Protein AF-A0A932P0U2-F1 (afdb_monomer)

Mean predicted aligned error: 16.72 Å

pLDDT: mean 75.33, std 18.69, range [47.56, 98.19]

Foldseek 3Di:
DDDPPPPPPPDPPLCVDPVNVVVVVVVVLVPDDPVVVVVVVVVVVVVVVVVVPDPPPPPDPDDDPDDDPPDPPPPPPPDDD

Solvent-accessible sur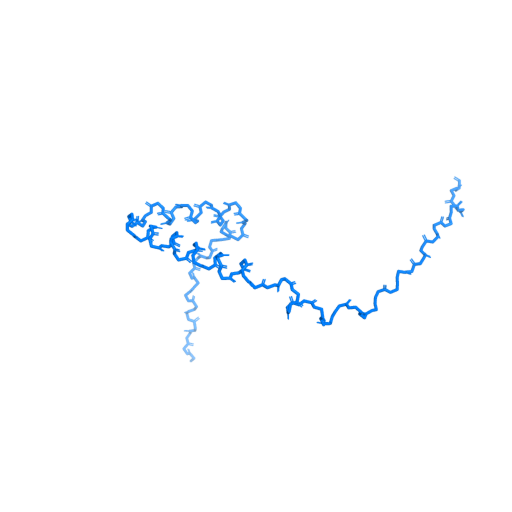face area (backbone atoms only — not comparable to full-atom values): 5581 Å² total; per-residue (Å²): 132,86,79,82,79,71,81,72,67,83,74,66,69,60,50,78,38,73,69,36,38,52,51,52,49,52,58,55,56,74,68,52,57,68,68,61,55,51,52,54,52,53,53,51,50,53,50,52,52,55,55,69,72,47,71,92,78,82,80,81,91,79,88,77,93,75,84,82,77,78,76,85,78,77,79,77,90,79,84,82,133

Secondary structure (DSSP, 8-state):
------------GGGGSHHHHHHHHHHHHTTS-HHHHHHHHHHHHHHHHHHH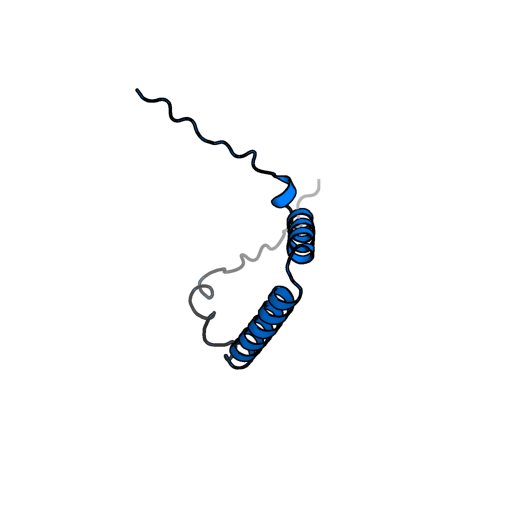HS-TTSSS-SSSSS---------------

Structure (mmCIF, N/CA/C/O backbone):
data_AF-A0A932P0U2-F1
#
_entry.id   AF-A0A932P0U2-F1
#
loop_
_atom_site.group_PDB
_atom_site.id
_atom_site.type_symbol
_atom_site.label_atom_id
_atom_site.label_alt_id
_atom_site.label_comp_id
_atom_site.label_asym_id
_atom_site.label_entity_id
_atom_site.label_seq_id
_atom_site.pdbx_PDB_ins_code
_atom_site.Cartn_x
_atom_site.Cartn_y
_atom_site.Cartn_z
_atom_site.occupancy
_atom_site.B_iso_or_equiv
_atom_site.auth_seq_id
_atom_site.auth_comp_id
_atom_site.auth_asym_id
_atom_site.auth_atom_id
_atom_site.pdbx_PDB_model_num
ATOM 1 N N . MET A 1 1 ? 9.718 -42.113 -14.017 1.00 47.84 1 MET A N 1
ATOM 2 C CA . MET A 1 1 ? 9.532 -41.092 -12.969 1.00 47.84 1 MET A CA 1
ATOM 3 C C . MET A 1 1 ? 9.740 -39.750 -13.641 1.00 47.84 1 MET A C 1
ATOM 5 O O . MET A 1 1 ? 10.819 -39.591 -14.197 1.00 47.84 1 MET A O 1
ATOM 9 N N . PRO A 1 2 ? 8.738 -38.862 -13.729 1.00 53.62 2 PRO A N 1
ATOM 10 C CA . PRO A 1 2 ? 8.976 -37.518 -14.237 1.00 53.62 2 PRO A CA 1
ATOM 11 C C . PRO A 1 2 ? 9.792 -36.752 -13.191 1.00 53.62 2 PRO A C 1
ATOM 13 O O . PRO A 1 2 ? 9.498 -36.833 -11.997 1.00 53.62 2 PRO A O 1
ATOM 16 N N . GLU A 1 3 ? 10.859 -36.095 -13.631 1.00 58.28 3 GLU A N 1
ATOM 17 C CA . GLU A 1 3 ? 11.708 -35.296 -12.756 1.00 58.28 3 GLU A CA 1
ATOM 18 C C . GLU A 1 3 ? 10.946 -34.030 -12.356 1.00 58.28 3 GLU A C 1
ATOM 20 O O . GLU A 1 3 ? 10.380 -33.331 -13.194 1.00 58.28 3 GLU A O 1
ATOM 25 N N . ASN A 1 4 ? 10.853 -33.793 -11.049 1.00 61.28 4 ASN A N 1
ATOM 26 C CA . ASN A 1 4 ? 10.261 -32.590 -10.490 1.00 61.28 4 ASN A CA 1
ATOM 27 C C . ASN A 1 4 ? 11.277 -31.460 -10.679 1.00 61.28 4 ASN A C 1
ATOM 29 O O . ASN A 1 4 ? 12.112 -31.232 -9.803 1.00 61.28 4 ASN A O 1
ATOM 33 N N . GLU A 1 5 ? 11.255 -30.813 -11.844 1.00 61.25 5 GLU A N 1
ATOM 34 C CA . GLU A 1 5 ? 11.981 -29.568 -12.087 1.00 61.25 5 GLU A CA 1
ATOM 35 C C . GLU A 1 5 ? 11.369 -28.500 -11.180 1.00 61.25 5 GLU A C 1
ATOM 37 O O . GLU A 1 5 ? 10.416 -27.806 -11.526 1.00 61.25 5 GLU A O 1
ATOM 42 N N . SER A 1 6 ? 11.868 -28.421 -9.948 1.00 57.81 6 SER A N 1
ATOM 43 C CA . SER A 1 6 ? 11.550 -27.311 -9.071 1.00 57.81 6 SER A CA 1
ATOM 44 C C . SER A 1 6 ? 12.112 -26.063 -9.734 1.00 57.81 6 SER A C 1
ATOM 46 O O . SER A 1 6 ? 13.329 -25.879 -9.749 1.00 57.81 6 SER A O 1
ATOM 48 N N . GLU A 1 7 ? 11.236 -25.229 -10.289 1.00 62.41 7 GLU A N 1
ATOM 49 C CA . GLU A 1 7 ? 11.526 -23.847 -10.653 1.00 62.41 7 GLU A CA 1
ATOM 50 C C . GLU A 1 7 ? 11.995 -23.117 -9.389 1.00 62.41 7 GLU A C 1
ATOM 52 O O . GLU A 1 7 ? 11.232 -22.441 -8.696 1.00 62.41 7 GLU A O 1
ATOM 57 N N . THR A 1 8 ? 13.262 -23.291 -9.022 1.00 58.56 8 THR A N 1
ATOM 58 C CA . THR A 1 8 ? 13.900 -22.516 -7.968 1.00 58.56 8 THR A CA 1
ATOM 59 C C . THR A 1 8 ? 14.127 -21.134 -8.546 1.00 58.56 8 THR A C 1
ATOM 61 O O . THR A 1 8 ? 15.217 -20.802 -9.007 1.00 58.56 8 THR A O 1
ATOM 64 N N . THR A 1 9 ? 13.049 -20.350 -8.579 1.00 68.38 9 THR A N 1
ATOM 65 C CA . THR A 1 9 ? 13.128 -18.903 -8.726 1.00 68.38 9 THR A CA 1
ATOM 66 C C . THR A 1 9 ? 14.116 -18.449 -7.665 1.00 68.38 9 THR A C 1
ATOM 68 O O . THR A 1 9 ? 13.879 -18.680 -6.478 1.00 68.38 9 THR A O 1
ATOM 71 N N . ASP A 1 10 ? 15.255 -17.921 -8.106 1.00 76.12 10 ASP A N 1
ATOM 72 C CA . ASP A 1 10 ? 16.364 -17.537 -7.240 1.00 76.12 10 ASP A CA 1
ATOM 73 C C . ASP A 1 10 ? 15.828 -16.559 -6.183 1.00 76.12 10 ASP A C 1
ATOM 75 O O . ASP A 1 10 ? 15.427 -15.431 -6.487 1.00 76.12 10 ASP A O 1
ATOM 79 N N . PHE A 1 11 ? 15.656 -17.055 -4.958 1.00 71.81 11 PHE A N 1
ATOM 80 C CA . PHE A 1 11 ? 14.941 -16.335 -3.915 1.00 71.81 11 PHE A CA 1
ATOM 81 C C . PHE A 1 11 ? 15.903 -15.336 -3.282 1.00 71.81 11 PHE A C 1
ATOM 83 O O . PHE A 1 11 ? 16.849 -15.724 -2.592 1.00 71.81 11 PHE A O 1
ATOM 90 N N . ASP A 1 12 ? 15.677 -14.042 -3.524 1.00 74.69 12 ASP A N 1
ATOM 91 C CA . ASP A 1 12 ? 16.573 -13.001 -3.026 1.00 74.69 12 ASP A CA 1
ATOM 92 C C . ASP A 1 12 ? 16.432 -12.819 -1.507 1.00 74.69 12 ASP A C 1
ATOM 94 O O . ASP A 1 12 ? 15.603 -12.056 -1.001 1.00 74.69 12 ASP A O 1
ATOM 98 N N . TRP A 1 13 ? 17.317 -13.488 -0.772 1.00 76.56 13 TRP A N 1
ATOM 99 C CA . TRP A 1 13 ? 17.457 -13.380 0.678 1.00 76.56 13 TRP A CA 1
ATOM 100 C C . TRP A 1 13 ? 17.761 -11.956 1.172 1.00 76.56 13 TRP A C 1
ATOM 102 O O . TRP A 1 13 ? 17.633 -11.678 2.362 1.00 76.56 13 TRP A O 1
ATOM 112 N N . ARG A 1 14 ? 18.124 -10.997 0.309 1.00 72.44 14 ARG A N 1
ATOM 113 C CA . ARG A 1 14 ? 18.286 -9.592 0.725 1.00 72.44 14 ARG A CA 1
ATOM 114 C C . ARG A 1 14 ? 16.945 -8.942 1.067 1.00 72.44 14 ARG A C 1
ATOM 116 O O . ARG A 1 14 ? 16.909 -8.068 1.937 1.00 72.44 14 ARG A O 1
ATOM 123 N N . LEU A 1 15 ? 15.848 -9.406 0.461 1.00 76.19 15 LEU A N 1
ATOM 124 C CA . LEU A 1 15 ? 14.483 -8.927 0.710 1.00 76.19 15 LEU A CA 1
ATOM 125 C C . LEU A 1 15 ? 13.886 -9.427 2.029 1.00 76.19 15 LEU A C 1
ATOM 127 O O . LEU A 1 15 ? 12.856 -8.916 2.457 1.00 76.19 15 LEU A O 1
ATOM 131 N N . THR A 1 16 ? 14.529 -10.386 2.699 1.00 83.88 16 THR A N 1
ATOM 132 C CA . THR A 1 16 ? 14.058 -10.899 3.996 1.00 83.88 16 THR A CA 1
ATOM 133 C C . THR A 1 16 ? 14.543 -10.061 5.178 1.00 83.88 16 THR A C 1
ATOM 135 O O . THR A 1 16 ? 14.200 -10.345 6.323 1.00 83.88 16 THR A O 1
ATOM 138 N N . SER A 1 17 ? 15.352 -9.031 4.923 1.00 89.50 17 SER A N 1
ATOM 139 C CA . SER A 1 17 ? 15.710 -8.023 5.918 1.00 89.50 17 SER A CA 1
ATOM 140 C C . SER A 1 17 ? 14.720 -6.858 5.884 1.00 89.50 17 SER A C 1
ATOM 142 O O . SER A 1 17 ? 14.200 -6.518 4.823 1.00 89.50 17 SER A O 1
ATOM 144 N N . PHE A 1 18 ? 14.499 -6.193 7.023 1.00 89.69 18 PHE A N 1
ATOM 145 C CA . PHE A 1 18 ? 13.635 -5.005 7.080 1.00 89.69 18 PHE A CA 1
ATOM 146 C C . PHE A 1 18 ? 14.088 -3.913 6.099 1.00 89.69 18 PHE A C 1
ATOM 148 O O . PHE A 1 18 ? 13.286 -3.384 5.334 1.00 89.69 18 PHE A O 1
ATOM 155 N N . GLU A 1 19 ? 15.387 -3.606 6.084 1.00 91.00 19 GLU A N 1
ATOM 156 C CA . GLU A 1 19 ? 15.947 -2.581 5.199 1.00 91.00 19 GLU A CA 1
ATOM 157 C C . GLU A 1 19 ? 15.844 -2.983 3.719 1.00 91.00 19 GLU A C 1
ATOM 159 O O . GLU A 1 19 ? 15.548 -2.144 2.867 1.00 91.00 19 GLU A O 1
ATOM 164 N N . GLY A 1 20 ? 16.027 -4.268 3.403 1.00 90.88 20 GLY A N 1
ATOM 165 C CA . GLY A 1 20 ? 15.834 -4.794 2.052 1.00 90.88 20 GLY A CA 1
ATOM 166 C C . GLY A 1 20 ? 14.382 -4.703 1.589 1.00 90.88 20 GLY A C 1
ATOM 167 O O . GLY A 1 20 ? 14.119 -4.160 0.516 1.00 90.88 20 GLY A O 1
ATOM 168 N N . ALA A 1 21 ? 13.435 -5.142 2.423 1.00 90.19 21 ALA A N 1
ATOM 169 C CA . ALA A 1 21 ? 12.004 -5.033 2.151 1.00 90.19 21 ALA A CA 1
ATOM 170 C C . ALA A 1 21 ? 11.573 -3.570 1.965 1.00 90.19 21 ALA A C 1
ATOM 172 O O . ALA A 1 21 ? 10.870 -3.249 1.008 1.00 90.19 21 ALA A O 1
ATOM 173 N N . ARG A 1 22 ? 12.063 -2.660 2.818 1.00 91.69 22 ARG A N 1
ATOM 174 C CA . ARG A 1 22 ? 11.789 -1.220 2.721 1.00 91.69 22 ARG A CA 1
ATOM 175 C C . ARG A 1 22 ? 12.279 -0.629 1.397 1.00 91.69 22 ARG A C 1
ATOM 177 O O . ARG A 1 22 ? 11.544 0.116 0.750 1.00 91.69 22 ARG A O 1
ATOM 184 N N . ARG A 1 23 ? 13.508 -0.944 0.973 1.00 92.69 23 ARG A N 1
ATOM 185 C CA . ARG A 1 23 ? 14.063 -0.463 -0.308 1.00 92.69 23 ARG A CA 1
ATOM 186 C C . ARG A 1 23 ? 13.292 -1.000 -1.503 1.00 92.69 23 ARG A C 1
ATOM 188 O O . ARG A 1 23 ? 12.984 -0.240 -2.417 1.00 92.69 23 ARG A O 1
ATOM 195 N N . GLU A 1 24 ? 12.965 -2.285 -1.486 1.00 93.31 24 GLU A N 1
ATOM 196 C CA . GLU A 1 24 ? 12.213 -2.917 -2.565 1.00 93.31 24 GLU A CA 1
ATOM 197 C C . GLU A 1 24 ? 10.782 -2.384 -2.654 1.00 93.31 24 GLU A C 1
ATOM 199 O O . GLU A 1 24 ? 10.290 -2.129 -3.752 1.00 93.31 24 GLU A O 1
ATOM 204 N N . GLN A 1 25 ? 10.136 -2.126 -1.515 1.00 93.19 25 GLN A N 1
ATOM 205 C CA . GLN A 1 25 ? 8.842 -1.452 -1.475 1.00 93.19 25 GLN A CA 1
ATOM 206 C C . GLN A 1 25 ? 8.920 -0.078 -2.151 1.00 93.19 25 GLN A C 1
ATOM 208 O O . GLN A 1 25 ? 8.123 0.197 -3.045 1.00 93.19 25 GLN A O 1
ATOM 213 N N . LEU A 1 26 ? 9.904 0.756 -1.793 1.00 95.00 26 LEU A N 1
ATOM 214 C CA . LEU A 1 26 ? 10.094 2.071 -2.419 1.00 95.00 26 LEU A CA 1
ATOM 215 C C . LEU A 1 26 ? 10.368 1.961 -3.924 1.00 95.00 26 LEU A C 1
ATOM 217 O O . LEU A 1 26 ? 9.810 2.733 -4.702 1.00 95.00 26 LEU A O 1
ATOM 221 N N . ARG A 1 27 ? 11.178 0.983 -4.352 1.00 95.31 27 ARG A N 1
ATOM 222 C CA . ARG A 1 27 ? 11.454 0.729 -5.774 1.00 95.31 27 ARG A CA 1
ATOM 223 C C . ARG A 1 27 ? 10.175 0.392 -6.541 1.00 95.31 27 ARG A C 1
ATOM 225 O O . ARG A 1 27 ? 9.971 0.924 -7.627 1.00 95.31 27 ARG A O 1
ATOM 232 N N . ARG A 1 28 ? 9.323 -0.479 -5.991 1.00 95.00 28 ARG A N 1
ATOM 233 C CA . ARG A 1 28 ? 8.041 -0.855 -6.611 1.00 95.00 28 ARG A CA 1
ATOM 234 C C . ARG A 1 28 ? 7.069 0.318 -6.644 1.00 95.00 28 ARG A C 1
ATOM 236 O O . ARG A 1 28 ? 6.461 0.560 -7.677 1.00 95.00 28 ARG A O 1
ATOM 243 N N . TRP A 1 29 ? 6.972 1.075 -5.555 1.00 95.19 29 TRP A N 1
ATOM 244 C CA . TRP A 1 29 ? 6.110 2.257 -5.477 1.00 95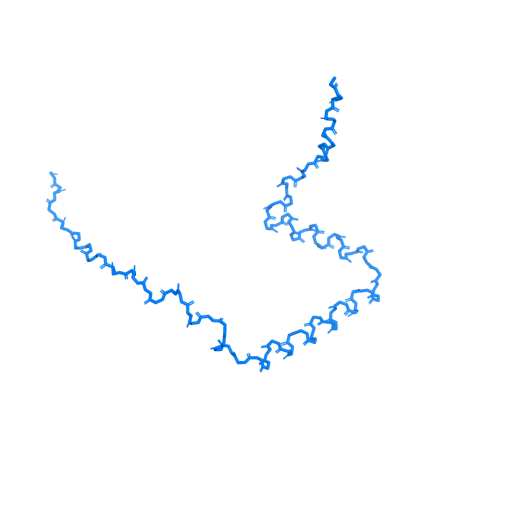.19 29 TRP A CA 1
ATOM 245 C C . TRP A 1 29 ? 6.504 3.330 -6.491 1.00 95.19 29 TRP A C 1
ATOM 247 O O . TRP A 1 29 ? 5.637 3.900 -7.140 1.00 95.19 29 TRP A O 1
ATOM 257 N N . ALA A 1 30 ? 7.804 3.549 -6.698 1.00 95.38 30 ALA A N 1
ATOM 258 C CA . ALA A 1 30 ? 8.300 4.495 -7.697 1.00 95.38 30 ALA A CA 1
ATOM 259 C C . ALA A 1 30 ? 7.949 4.112 -9.150 1.00 95.38 30 ALA A C 1
ATOM 261 O O . ALA A 1 30 ? 8.077 4.945 -10.042 1.00 95.38 30 ALA A O 1
ATOM 262 N N . GLN A 1 31 ? 7.539 2.864 -9.399 1.00 97.19 31 GLN A N 1
ATOM 263 C CA . GLN A 1 31 ? 7.143 2.373 -10.723 1.00 97.19 31 GLN A CA 1
ATOM 264 C C . GLN A 1 31 ? 5.629 2.438 -10.962 1.00 97.19 31 GLN A C 1
ATOM 266 O O . GLN A 1 31 ? 5.187 2.180 -12.081 1.00 97.19 31 GLN A O 1
ATOM 271 N N . LEU A 1 32 ? 4.832 2.757 -9.939 1.00 97.25 32 LEU A N 1
ATOM 272 C CA . LEU A 1 32 ? 3.382 2.837 -10.074 1.00 97.25 32 LEU A CA 1
ATOM 273 C C . LEU A 1 32 ? 2.954 4.158 -10.734 1.00 97.25 32 LEU A C 1
ATOM 275 O O . LEU A 1 32 ? 3.575 5.198 -10.497 1.00 97.25 32 LEU A O 1
ATOM 279 N N . PRO A 1 33 ? 1.864 4.153 -11.524 1.00 97.88 33 P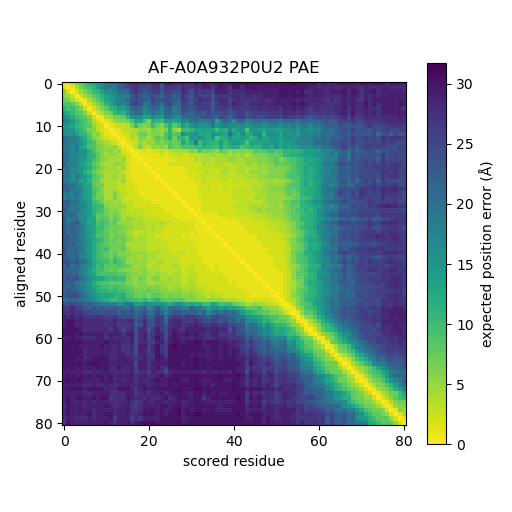RO A N 1
ATOM 280 C CA . PRO A 1 33 ? 1.216 5.384 -11.952 1.00 97.88 33 PRO A CA 1
ATOM 281 C C . PRO A 1 33 ? 0.771 6.215 -10.746 1.00 97.88 33 PRO A C 1
ATOM 283 O O . PRO A 1 33 ? 0.327 5.667 -9.736 1.00 97.88 33 PRO A O 1
ATOM 286 N N . LEU A 1 34 ? 0.827 7.544 -10.876 1.00 96.62 34 LEU A N 1
ATOM 287 C CA . LEU A 1 34 ? 0.426 8.462 -9.804 1.00 96.62 34 LEU A CA 1
ATOM 288 C C . LEU A 1 34 ? -1.007 8.199 -9.318 1.00 96.62 34 LEU A C 1
ATOM 290 O O . LEU A 1 34 ? -1.253 8.217 -8.118 1.00 96.62 34 LEU A O 1
ATOM 294 N N . GLU A 1 35 ? -1.928 7.907 -10.236 1.00 98.00 35 GLU A N 1
ATOM 295 C CA . GLU A 1 35 ? -3.322 7.579 -9.917 1.00 98.00 35 GLU A CA 1
ATOM 296 C C . GLU A 1 35 ? -3.435 6.374 -8.971 1.00 98.00 35 GLU A C 1
ATOM 298 O O . GLU A 1 35 ? -4.151 6.435 -7.977 1.00 98.00 35 GLU A O 1
ATOM 303 N N . SER A 1 36 ? -2.661 5.311 -9.214 1.00 97.75 36 SER A N 1
ATOM 304 C CA . SER A 1 36 ? -2.646 4.125 -8.351 1.00 97.75 36 SER A CA 1
ATOM 305 C C . SER A 1 36 ? -2.083 4.423 -6.961 1.00 97.75 36 SER A C 1
ATOM 307 O O . SER A 1 36 ? -2.541 3.851 -5.976 1.00 97.75 36 SER A O 1
ATOM 309 N N . ILE A 1 37 ? -1.097 5.321 -6.874 1.00 95.81 37 ILE A N 1
ATOM 310 C CA . ILE A 1 37 ? -0.532 5.754 -5.590 1.00 95.81 37 ILE A CA 1
ATOM 311 C C . ILE A 1 37 ? -1.574 6.548 -4.795 1.00 95.81 37 ILE A C 1
ATOM 313 O O . ILE A 1 37 ? -1.730 6.311 -3.601 1.00 95.81 37 ILE A O 1
ATOM 317 N N . LEU A 1 38 ? -2.289 7.471 -5.444 1.00 97.62 38 LEU A N 1
ATOM 318 C CA . LEU A 1 38 ? -3.321 8.281 -4.792 1.00 97.62 38 LEU A CA 1
ATOM 319 C C . LEU A 1 38 ? -4.472 7.416 -4.276 1.00 97.62 38 LEU A C 1
ATOM 321 O O . LEU A 1 38 ? -4.807 7.516 -3.100 1.00 97.62 38 LEU A O 1
ATOM 325 N N . LEU A 1 39 ? -4.985 6.509 -5.111 1.00 98.19 39 LEU A N 1
ATOM 326 C CA . LEU A 1 39 ? -6.054 5.587 -4.730 1.00 98.19 39 LEU A CA 1
ATOM 327 C C . LEU A 1 39 ? -5.662 4.740 -3.510 1.00 98.19 39 LEU A C 1
ATOM 329 O O . LEU A 1 39 ? -6.425 4.641 -2.555 1.00 98.19 39 LEU A O 1
ATOM 333 N N . ALA A 1 40 ? -4.436 4.210 -3.482 1.00 96.50 40 ALA A N 1
ATOM 334 C CA . ALA A 1 40 ? -3.951 3.446 -2.333 1.00 96.50 40 ALA A CA 1
ATOM 335 C C . ALA A 1 40 ? -3.866 4.288 -1.044 1.00 96.50 40 ALA A C 1
ATOM 337 O O . ALA A 1 40 ? -4.165 3.793 0.043 1.00 96.50 40 ALA A O 1
ATOM 338 N N . ILE A 1 41 ? -3.456 5.560 -1.136 1.00 96.69 41 ILE A N 1
ATOM 339 C CA . ILE A 1 41 ? -3.390 6.465 0.025 1.00 96.69 41 ILE A CA 1
ATOM 340 C C . ILE A 1 41 ? -4.797 6.773 0.553 1.00 96.69 41 ILE A C 1
ATOM 342 O O . ILE A 1 41 ? -4.999 6.787 1.769 1.00 96.69 41 ILE A O 1
ATOM 346 N N . GLU A 1 42 ? -5.760 6.992 -0.338 1.00 98.00 42 GLU A N 1
ATOM 347 C CA . GLU A 1 42 ? -7.160 7.242 0.018 1.00 98.00 42 GLU A CA 1
ATOM 348 C C . GLU A 1 42 ? -7.785 6.017 0.707 1.00 98.00 42 GLU A C 1
ATOM 350 O O . GLU A 1 42 ? -8.340 6.146 1.799 1.00 98.00 42 GLU A O 1
ATOM 355 N N . GLU A 1 43 ? -7.582 4.812 0.167 1.00 97.69 43 GLU A N 1
ATOM 356 C CA . GLU A 1 43 ? -8.020 3.558 0.801 1.00 97.69 43 GLU A CA 1
ATOM 357 C C . GLU A 1 43 ? -7.390 3.364 2.191 1.00 97.69 43 GLU A C 1
ATOM 359 O O . GLU A 1 43 ? -8.069 3.005 3.157 1.00 97.69 43 GLU A O 1
ATOM 364 N N . MET A 1 44 ? -6.090 3.647 2.339 1.00 95.62 44 MET A N 1
ATOM 365 C CA . MET A 1 44 ? -5.417 3.583 3.642 1.00 95.62 44 MET A CA 1
ATOM 366 C C . MET A 1 44 ? -6.001 4.585 4.645 1.00 95.62 44 MET A C 1
ATOM 368 O O . MET A 1 44 ? -6.103 4.275 5.837 1.00 95.62 44 MET A O 1
ATOM 372 N N . GLN A 1 45 ? -6.397 5.773 4.186 1.00 95.88 45 GLN A N 1
ATOM 373 C CA . GLN A 1 45 ? -7.070 6.762 5.019 1.00 95.88 45 GLN A CA 1
ATOM 374 C C . GLN A 1 45 ? -8.447 6.257 5.481 1.00 95.88 45 GLN A C 1
ATOM 376 O O . GLN A 1 45 ? -8.782 6.424 6.657 1.00 95.88 45 GLN A O 1
ATOM 381 N N . GLU A 1 46 ? -9.230 5.622 4.609 1.00 95.94 46 GLU A N 1
ATOM 382 C CA . GLU A 1 46 ? -10.516 5.016 4.978 1.00 95.94 46 GLU A CA 1
ATOM 383 C C . GLU A 1 46 ? -10.341 3.905 6.021 1.00 95.94 46 GLU A C 1
ATOM 385 O O . GLU A 1 46 ? -11.011 3.914 7.057 1.00 95.94 46 GLU A O 1
ATOM 390 N N . ILE A 1 47 ? -9.383 2.997 5.809 1.00 94.69 47 ILE A N 1
ATOM 391 C CA . ILE A 1 47 ? -9.055 1.926 6.764 1.00 94.69 47 ILE A CA 1
ATOM 392 C C . ILE A 1 47 ? -8.645 2.522 8.114 1.00 94.69 47 ILE A C 1
ATOM 394 O O . ILE A 1 47 ? -9.125 2.083 9.160 1.00 94.69 47 ILE A O 1
ATOM 398 N N . SER A 1 48 ? -7.796 3.553 8.116 1.00 93.12 48 SER A N 1
ATOM 399 C CA . SER A 1 48 ? -7.375 4.221 9.351 1.00 93.12 48 SER A CA 1
ATOM 400 C C . SER A 1 48 ? -8.557 4.812 10.121 1.00 93.12 48 SER A C 1
ATOM 402 O O . SER A 1 48 ? -8.561 4.756 11.350 1.00 93.12 48 SER A O 1
ATOM 404 N N . GLN A 1 49 ? -9.552 5.377 9.431 1.00 94.56 49 GLN A N 1
ATOM 405 C CA . GLN A 1 49 ? -10.758 5.910 10.070 1.00 94.56 49 GLN A CA 1
ATOM 406 C C . GLN A 1 49 ? -11.613 4.790 10.669 1.00 94.56 49 GLN A C 1
ATOM 408 O O . GLN A 1 49 ? -12.059 4.904 11.810 1.00 94.56 49 GLN A O 1
ATOM 413 N N . GLN A 1 50 ? -11.792 3.683 9.946 1.00 92.12 50 GLN A N 1
ATOM 414 C CA . GLN A 1 50 ? -12.528 2.514 10.439 1.00 92.12 50 GLN A CA 1
ATOM 415 C C . GLN A 1 50 ? -11.867 1.911 11.687 1.00 92.12 50 GLN A C 1
ATOM 417 O O . GLN A 1 50 ? -12.542 1.608 12.674 1.00 92.12 50 GLN A O 1
ATOM 422 N N . LEU A 1 51 ? -10.536 1.796 11.680 1.00 90.81 51 LEU A N 1
ATOM 423 C CA . LEU A 1 51 ? -9.771 1.311 12.827 1.00 90.81 51 LEU A CA 1
ATOM 424 C C . LEU A 1 51 ? -9.841 2.277 14.017 1.00 90.81 51 LEU A C 1
ATOM 426 O O . LEU A 1 51 ? -9.980 1.821 15.146 1.00 90.81 51 LEU A O 1
ATOM 430 N N . ALA A 1 52 ? -9.812 3.594 13.786 1.00 88.38 52 ALA A N 1
ATOM 431 C CA . ALA A 1 52 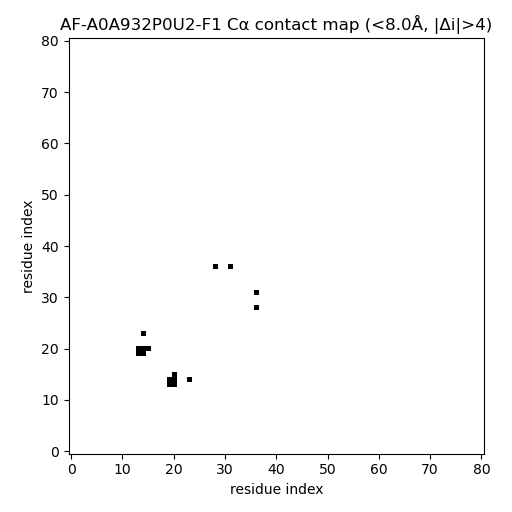? -9.932 4.594 14.851 1.00 88.38 52 ALA A CA 1
ATOM 432 C C . ALA A 1 52 ? -11.313 4.596 15.531 1.00 88.38 52 ALA A C 1
ATOM 434 O O . ALA A 1 52 ? -11.421 4.905 16.716 1.00 88.38 52 ALA A O 1
ATOM 435 N N . LEU A 1 53 ? -12.368 4.246 14.790 1.00 80.50 53 LEU A N 1
ATOM 436 C CA . LEU A 1 53 ? -13.733 4.121 15.309 1.00 80.50 53 LEU A CA 1
ATOM 437 C C . LEU A 1 53 ? -13.980 2.790 16.032 1.00 80.50 53 LEU A C 1
ATOM 439 O O . LEU A 1 53 ? -14.971 2.660 16.751 1.00 80.50 53 LEU A O 1
ATOM 443 N N . THR A 1 54 ? -13.094 1.807 15.862 1.00 74.69 54 THR A N 1
ATOM 444 C CA . THR A 1 54 ? -13.192 0.516 16.542 1.00 74.69 54 THR A CA 1
ATOM 445 C C . THR A 1 54 ? -12.566 0.651 17.935 1.00 74.69 54 THR A C 1
ATOM 447 O O . THR A 1 54 ? -11.352 0.832 18.036 1.00 74.69 54 THR A O 1
ATOM 450 N N . PRO A 1 55 ? -13.341 0.588 19.039 1.00 67.88 55 PRO A N 1
ATOM 451 C CA . PRO A 1 55 ? -12.768 0.693 20.375 1.00 67.88 55 PRO A CA 1
ATOM 452 C C . PRO A 1 55 ? -11.749 -0.430 20.581 1.00 67.88 55 PRO A C 1
ATOM 454 O O . PRO A 1 55 ? -12.049 -1.603 20.352 1.00 67.88 55 PRO A O 1
ATOM 457 N N . ALA A 1 56 ? -10.555 -0.065 21.052 1.00 62.06 56 ALA A N 1
ATOM 458 C CA . ALA A 1 56 ? -9.390 -0.935 21.245 1.00 62.06 56 ALA A CA 1
ATOM 459 C C . ALA A 1 56 ? -9.580 -2.093 22.261 1.00 62.06 56 ALA A C 1
ATOM 461 O O . ALA A 1 56 ? -8.605 -2.689 22.704 1.00 62.06 56 ALA A O 1
ATOM 462 N N . GLY A 1 57 ? -10.818 -2.420 22.649 1.00 57.59 57 GLY A N 1
ATOM 463 C CA . GLY A 1 57 ? -11.154 -3.361 23.718 1.00 57.59 57 GLY A CA 1
ATOM 464 C C . GLY A 1 57 ? -11.858 -4.654 23.297 1.00 57.59 57 GLY A C 1
ATOM 465 O O . GLY A 1 57 ? -12.222 -5.421 24.179 1.00 57.59 57 GLY A O 1
ATOM 466 N N . VAL A 1 58 ? -12.086 -4.930 22.004 1.00 58.59 58 VAL A N 1
A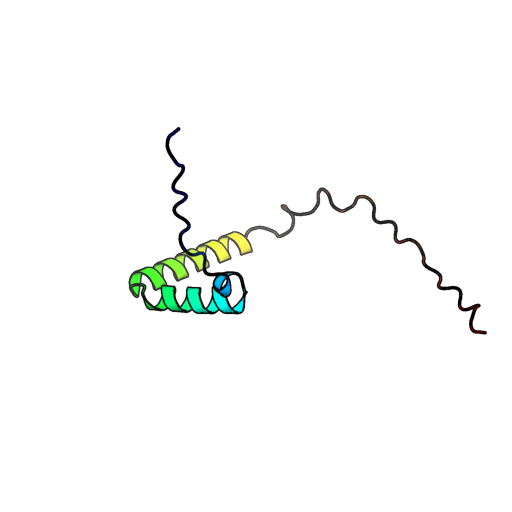TOM 467 C CA . VAL A 1 58 ? -12.858 -6.135 21.591 1.00 58.59 58 VAL A CA 1
ATOM 468 C C . VAL A 1 58 ? -11.995 -7.248 20.971 1.00 58.59 58 VAL A C 1
ATOM 470 O O . VAL A 1 58 ? -12.447 -8.381 20.834 1.00 58.59 58 VAL A O 1
ATOM 473 N N . HIS A 1 59 ? -10.715 -6.995 20.688 1.00 57.50 59 HIS A N 1
ATOM 474 C CA . HIS A 1 59 ? -9.787 -8.018 20.193 1.00 57.50 59 HIS A CA 1
ATOM 475 C C . HIS A 1 59 ? -8.469 -7.988 20.971 1.00 57.50 59 HIS A C 1
ATOM 477 O O . HIS A 1 59 ? -7.499 -7.376 20.537 1.00 57.50 59 HIS A O 1
ATOM 483 N N . GLY A 1 60 ? -8.425 -8.654 22.131 1.00 51.56 60 GLY A N 1
ATOM 484 C CA . GLY A 1 60 ? -7.152 -8.856 22.831 1.00 51.56 60 GLY A CA 1
ATOM 485 C C . GLY A 1 60 ? -7.187 -9.363 24.271 1.00 51.56 60 GLY A C 1
ATOM 486 O O . GLY A 1 60 ? -6.136 -9.746 24.771 1.00 51.56 60 GLY A O 1
ATOM 487 N N . GLU A 1 61 ? -8.343 -9.428 24.937 1.00 50.41 61 GLU A N 1
ATOM 488 C CA . GLU A 1 61 ? -8.445 -9.939 26.315 1.00 50.41 61 GLU A CA 1
ATOM 489 C C . GLU A 1 61 ? -9.155 -11.300 26.371 1.00 50.41 61 GLU A C 1
ATOM 491 O O . GLU A 1 61 ? -10.190 -11.499 26.996 1.00 50.41 61 GLU A O 1
ATOM 496 N N . SER A 1 62 ? -8.593 -12.288 25.680 1.00 55.28 62 SER A N 1
ATOM 497 C CA . SER A 1 62 ? -8.845 -13.693 26.002 1.00 55.28 62 SER A CA 1
ATOM 498 C C . SER A 1 62 ? -7.655 -14.522 25.529 1.00 55.28 62 SER A C 1
ATOM 500 O O . SER A 1 62 ? -7.332 -14.512 24.347 1.00 55.28 62 SER A O 1
ATOM 502 N N . ALA A 1 63 ? -7.010 -15.217 26.471 1.00 52.69 63 ALA A N 1
ATOM 503 C CA . ALA A 1 63 ? -5.911 -16.182 26.299 1.00 52.69 63 ALA A CA 1
ATOM 504 C C . ALA A 1 63 ? -4.448 -15.742 26.539 1.00 52.69 63 ALA A C 1
ATOM 506 O O . ALA A 1 63 ? -3.536 -16.443 26.104 1.00 52.69 63 ALA A O 1
ATOM 507 N N . ARG A 1 64 ? -4.164 -14.685 27.319 1.00 47.56 64 ARG A N 1
ATOM 508 C CA . ARG A 1 64 ? -2.812 -14.534 27.921 1.00 47.56 64 ARG A CA 1
ATOM 509 C C . ARG A 1 64 ? -2.757 -14.168 29.406 1.00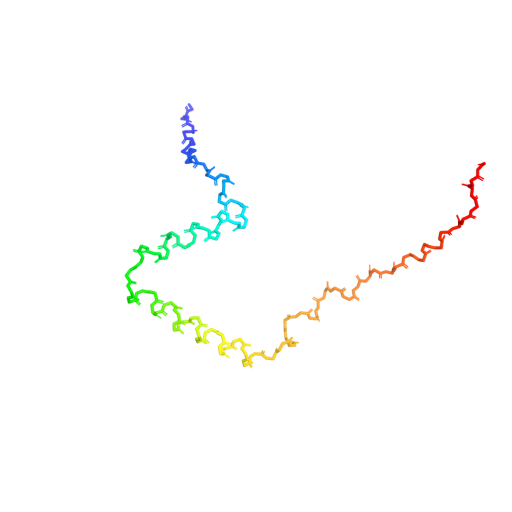 47.56 64 ARG A C 1
ATOM 511 O O . ARG A 1 64 ? -1.669 -14.082 29.960 1.00 47.56 64 ARG A O 1
ATOM 518 N N . ALA A 1 65 ? -3.907 -14.064 30.073 1.00 48.06 65 ALA A N 1
ATOM 519 C CA . ALA A 1 65 ? -4.000 -13.879 31.526 1.00 48.06 65 ALA A CA 1
ATOM 520 C C . ALA A 1 65 ? -3.985 -15.207 32.315 1.00 48.06 65 ALA A C 1
ATOM 522 O O . ALA A 1 65 ? -4.500 -15.282 33.426 1.00 48.06 65 ALA A O 1
ATOM 523 N N . ALA A 1 66 ? -3.414 -16.272 31.748 1.00 56.31 66 ALA A N 1
ATOM 524 C CA . ALA A 1 66 ? -3.220 -17.529 32.453 1.00 56.31 66 ALA A CA 1
ATOM 525 C C . ALA A 1 66 ? -1.731 -17.898 32.452 1.00 56.31 66 ALA A C 1
ATOM 527 O O . ALA A 1 66 ? -1.217 -18.473 31.498 1.00 56.31 66 ALA A O 1
ATOM 528 N N . ASN A 1 67 ? -1.098 -17.636 33.598 1.00 57.75 67 ASN A N 1
ATOM 529 C CA . ASN A 1 67 ? -0.011 -18.441 34.156 1.00 57.75 67 ASN A CA 1
ATOM 530 C C . ASN A 1 67 ? 1.438 -18.147 33.715 1.00 57.75 67 ASN A C 1
ATOM 532 O O . ASN A 1 67 ? 2.154 -19.039 33.268 1.00 57.75 67 ASN A O 1
ATOM 536 N N . VAL A 1 68 ? 1.928 -16.931 33.973 1.00 48.47 68 VAL A N 1
ATOM 537 C CA . VAL A 1 68 ? 3.349 -16.756 34.324 1.00 48.47 68 VAL A CA 1
ATOM 538 C C . VAL A 1 68 ? 3.398 -16.242 35.755 1.00 48.47 68 VAL A C 1
ATOM 540 O O . VAL A 1 68 ? 3.289 -15.049 36.010 1.00 48.47 68 VAL A O 1
ATOM 543 N N . LYS A 1 69 ? 3.485 -17.174 36.706 1.00 53.62 69 LYS A N 1
ATOM 544 C CA . LYS A 1 69 ? 3.931 -16.864 38.062 1.00 53.62 69 LYS A CA 1
ATOM 545 C C . LYS A 1 69 ? 5.441 -16.662 37.948 1.00 53.62 69 LYS A C 1
ATOM 547 O O . LYS A 1 69 ? 6.146 -17.634 37.683 1.00 53.62 69 LYS A O 1
ATOM 552 N N . GLU A 1 70 ? 5.907 -15.418 38.033 1.00 55.81 70 GLU A N 1
ATOM 553 C CA . GLU A 1 70 ? 7.337 -15.119 38.159 1.00 55.81 70 GLU A CA 1
ATOM 554 C C . GLU A 1 70 ? 7.905 -15.988 39.295 1.00 55.81 70 GLU A C 1
ATOM 556 O O . GLU A 1 70 ? 7.358 -15.963 40.401 1.00 55.81 70 GLU A O 1
ATOM 561 N N . PRO A 1 71 ? 8.925 -16.831 39.054 1.00 54.19 71 PRO A N 1
ATOM 562 C CA . PRO A 1 71 ? 9.674 -17.391 40.158 1.0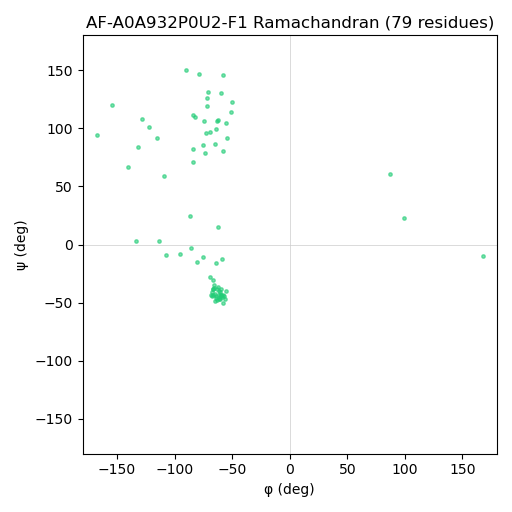0 54.19 71 PRO A CA 1
ATOM 563 C C . PRO A 1 71 ? 10.527 -16.262 40.736 1.00 54.19 71 PRO A C 1
ATOM 565 O O . PRO A 1 71 ? 11.363 -15.700 40.029 1.00 54.19 71 PRO A O 1
ATOM 568 N N . ASP A 1 72 ? 10.305 -15.944 42.011 1.00 56.44 72 ASP A N 1
ATOM 569 C CA . ASP A 1 72 ? 11.186 -15.101 42.81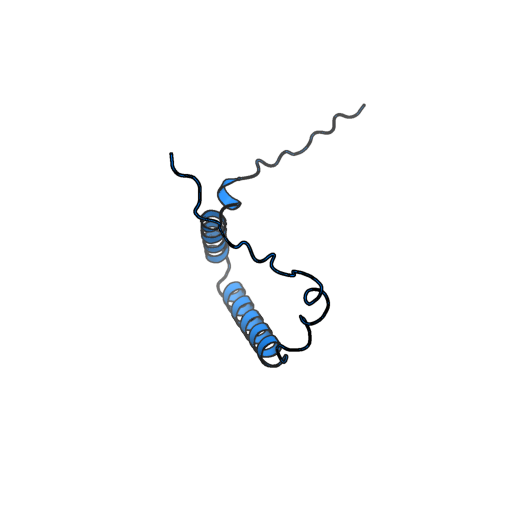4 1.00 56.44 72 ASP A CA 1
ATOM 570 C C . ASP A 1 72 ? 12.605 -15.691 42.777 1.00 56.44 72 ASP A C 1
ATOM 572 O O . ASP A 1 72 ? 12.953 -16.581 43.554 1.00 56.44 72 ASP A O 1
ATOM 576 N N . THR A 1 73 ? 13.440 -15.250 41.837 1.00 55.50 73 THR A N 1
ATOM 577 C CA . THR A 1 73 ? 14.869 -15.566 41.861 1.00 55.50 73 THR A CA 1
ATOM 578 C C . THR A 1 73 ? 15.552 -14.560 42.772 1.00 55.50 73 THR A C 1
ATOM 580 O O . THR A 1 73 ? 16.101 -13.550 42.326 1.00 55.50 73 THR A O 1
ATOM 583 N N . GLU A 1 74 ? 15.487 -14.847 44.069 1.00 52.00 74 GLU A N 1
ATOM 584 C CA . GLU A 1 74 ? 16.406 -14.317 45.068 1.00 52.00 74 GLU A CA 1
ATOM 585 C C . GLU A 1 74 ? 17.806 -14.856 44.733 1.00 52.00 74 GLU A C 1
ATOM 587 O O . GLU A 1 74 ? 18.127 -16.021 44.963 1.00 52.00 74 GLU A O 1
ATOM 592 N N . TYR A 1 75 ? 18.625 -14.029 44.079 1.00 58.25 75 TYR A N 1
ATOM 593 C CA . TYR A 1 75 ? 20.033 -14.339 43.848 1.00 58.25 75 TYR A CA 1
ATOM 594 C C . TYR A 1 75 ? 20.776 -14.275 45.187 1.00 58.25 75 TYR A C 1
ATOM 596 O O . TYR A 1 75 ? 21.179 -13.197 45.632 1.00 58.25 75 TYR A O 1
ATOM 604 N N . ASP A 1 76 ? 20.961 -15.438 45.808 1.00 52.00 76 ASP A N 1
ATOM 605 C CA . ASP A 1 76 ? 21.862 -15.637 46.938 1.00 52.00 76 ASP A CA 1
ATOM 606 C C . ASP A 1 76 ? 23.305 -15.343 46.495 1.00 52.00 76 ASP A C 1
ATOM 608 O O . ASP A 1 76 ? 23.916 -16.069 45.707 1.00 52.00 76 ASP A O 1
ATOM 612 N N . LYS A 1 77 ? 23.840 -14.209 46.956 1.00 58.59 77 LYS A N 1
ATOM 613 C CA . LYS A 1 77 ? 25.249 -13.842 46.797 1.00 58.59 77 LYS A CA 1
ATOM 614 C C . LYS A 1 77 ? 26.059 -14.496 47.909 1.00 58.59 77 LYS A C 1
ATOM 616 O O . LYS A 1 77 ? 26.560 -13.806 48.797 1.00 58.59 77 LYS A O 1
ATOM 621 N N . SER A 1 78 ? 26.220 -15.807 47.846 1.00 55.97 78 SER A N 1
ATOM 622 C CA . SER A 1 78 ? 27.177 -16.506 48.693 1.00 55.97 78 SER A CA 1
ATOM 623 C C . SER A 1 78 ? 27.891 -17.616 47.928 1.00 55.97 78 SER A C 1
ATOM 625 O O . SER A 1 78 ? 27.738 -18.790 48.213 1.00 55.97 78 SER A O 1
ATOM 627 N N . ASP A 1 79 ? 28.703 -17.220 46.944 1.00 52.41 79 ASP A N 1
ATOM 628 C CA . ASP A 1 79 ? 29.941 -17.945 46.639 1.00 52.41 79 ASP A CA 1
ATOM 629 C C . ASP A 1 79 ? 30.828 -17.115 45.702 1.00 52.41 79 ASP A C 1
ATOM 631 O O . ASP A 1 79 ? 30.706 -17.146 44.477 1.00 52.41 79 ASP A O 1
ATOM 635 N N . THR A 1 80 ? 31.751 -16.361 46.298 1.00 53.06 80 THR A N 1
ATOM 636 C CA . THR A 1 80 ? 32.996 -16.002 45.618 1.00 53.06 80 THR A CA 1
ATOM 637 C C . THR A 1 80 ? 34.132 -16.376 46.558 1.00 53.06 80 THR A C 1
ATOM 639 O O . THR A 1 80 ? 34.301 -15.752 47.607 1.00 53.06 80 THR A O 1
ATOM 642 N N . LEU A 1 81 ? 34.830 -17.446 46.170 1.00 51.19 81 LEU A N 1
ATOM 643 C CA . LEU A 1 81 ? 36.113 -17.917 46.698 1.00 51.19 81 LEU A CA 1
ATOM 644 C C . LEU A 1 81 ? 37.166 -16.805 46.783 1.00 51.19 81 LEU A C 1
ATOM 646 O O . LEU A 1 81 ? 37.208 -15.960 45.856 1.00 51.19 81 LEU A O 1
#

Sequence (81 aa):
MPENESETTDFDWRLTSFEGARREQLRRWAQLPLESILLAIEEMQEISQQLALTPAGVHGESARAANVKEPDTEYDKSDTL

Radius of gyration: 25.46 Å; Cα contacts (8 Å, |Δi|>4): 8; chains: 1; bounding box: 50×50×63 Å